Protein AF-A0ABD1QXT4-F1 (afdb_monomer)

Solvent-accessible surface area (backbone atoms only — not comparable to full-atom values): 9266 Å² total; per-residue (Å²): 131,82,79,38,74,64,57,50,49,53,51,50,54,50,51,48,44,50,51,37,53,53,48,50,56,44,33,77,73,66,73,52,59,66,67,61,52,52,51,41,49,52,53,38,49,52,53,46,51,52,52,44,48,49,50,68,78,34,45,72,58,55,56,59,56,61,70,61,93,61,59,70,69,60,54,50,51,51,53,51,49,52,45,51,49,51,51,52,51,45,54,52,52,51,52,52,50,52,51,53,51,51,53,49,51,51,53,52,50,54,50,51,53,53,50,52,53,50,52,51,50,52,49,54,51,50,54,52,52,51,51,52,51,52,53,50,52,54,50,52,51,52,52,50,52,51,51,50,52,53,51,49,52,51,49,52,52,52,57,55,48,54,69,55,61,76,73,74,123

Secondary structure (DSSP, 8-state):
-PPPHHHHHHHHHHHHHHHHHHHHHHHHHHT--HHHHHHHHHHHHHHHHHHHHHHHHTHHHHHHHTT-SS-HHHHHHHHHHHHHHHHHHHHHHHHHHHHHHHHHHHHHHHHHHHHHHHHHHHHHHHHHHHHHHHHHHHHHHHHHHHHHHHHHHHHHHHHHHHHHHTT--

Structure (mmCIF, N/CA/C/O backbone):
data_AF-A0ABD1QXT4-F1
#
_entry.id   AF-A0ABD1QXT4-F1
#
loop_
_atom_site.group_PDB
_atom_site.id
_atom_site.type_symbol
_atom_site.label_atom_id
_atom_site.label_alt_id
_atom_site.label_comp_id
_atom_site.label_asym_id
_atom_site.label_entity_id
_atom_site.label_seq_id
_atom_site.pdbx_PDB_ins_code
_atom_site.Cartn_x
_atom_site.Cartn_y
_atom_site.Cartn_z
_atom_site.occupancy
_atom_site.B_iso_or_equiv
_atom_site.auth_seq_id
_atom_site.auth_comp_id
_atom_site.auth_asym_id
_atom_site.auth_atom_id
_atom_site.pdbx_PDB_model_num
ATOM 1 N N . MET A 1 1 ? -13.304 13.731 36.149 1.00 57.03 1 MET A N 1
ATOM 2 C CA . MET A 1 1 ? -12.421 12.545 36.228 1.00 57.03 1 MET A CA 1
ATOM 3 C C . MET A 1 1 ? -11.559 12.521 34.975 1.00 57.03 1 MET A C 1
ATOM 5 O O . MET A 1 1 ? -12.121 12.763 33.913 1.00 57.03 1 MET A O 1
ATOM 9 N N . PRO A 1 2 ? -10.237 12.299 35.076 1.00 58.69 2 PRO A N 1
ATOM 10 C CA . PRO A 1 2 ? -9.391 12.135 33.894 1.00 58.69 2 PRO A CA 1
ATOM 11 C C . PRO A 1 2 ? -9.843 10.909 33.076 1.00 58.69 2 PRO A C 1
ATOM 13 O O . PRO A 1 2 ? -10.407 9.977 33.661 1.00 58.69 2 PRO A O 1
ATOM 16 N N . PRO A 1 3 ? -9.634 10.899 31.745 1.00 59.91 3 PRO A N 1
ATOM 17 C CA . PRO A 1 3 ? -9.993 9.760 30.906 1.00 59.91 3 PRO A CA 1
ATOM 18 C C . PRO A 1 3 ? -9.276 8.497 31.392 1.00 59.91 3 PRO A C 1
ATOM 20 O O . PRO A 1 3 ? -8.093 8.522 31.737 1.00 59.91 3 PRO A O 1
ATOM 23 N N . THR A 1 4 ? -10.001 7.382 31.449 1.00 73.62 4 THR A N 1
ATOM 24 C CA . THR A 1 4 ? -9.431 6.085 31.825 1.00 73.62 4 THR A CA 1
ATOM 25 C C . THR A 1 4 ? -8.470 5.601 30.738 1.00 73.62 4 THR A C 1
ATOM 27 O O . THR A 1 4 ? -8.617 5.952 29.570 1.00 73.62 4 THR A O 1
ATOM 30 N N . SER A 1 5 ? -7.479 4.778 31.103 1.00 75.69 5 SER A N 1
ATOM 31 C CA . SER A 1 5 ? -6.472 4.249 30.160 1.00 75.69 5 SER A CA 1
ATOM 32 C C . SER A 1 5 ? -7.099 3.601 28.913 1.00 75.69 5 SER A C 1
ATOM 34 O O . SER A 1 5 ? -6.586 3.771 27.811 1.00 75.69 5 SER A O 1
ATOM 36 N N . LEU A 1 6 ? -8.254 2.943 29.070 1.00 72.00 6 LEU A N 1
ATOM 37 C CA . LEU A 1 6 ? -9.027 2.382 27.960 1.00 72.00 6 LEU A CA 1
ATOM 38 C C . LEU A 1 6 ? -9.629 3.470 27.053 1.00 72.00 6 LEU A C 1
ATOM 40 O O . LEU A 1 6 ? -9.560 3.365 25.835 1.00 72.00 6 LEU A O 1
ATOM 44 N N . GLY A 1 7 ? -10.182 4.535 27.641 1.00 71.00 7 GLY A N 1
ATOM 45 C CA . GLY A 1 7 ? -10.677 5.688 26.887 1.00 71.00 7 GLY A CA 1
ATOM 46 C C . GLY A 1 7 ? -9.560 6.380 26.106 1.00 71.00 7 GLY A C 1
ATOM 47 O O . GLY A 1 7 ? -9.755 6.740 24.951 1.00 71.00 7 GLY A O 1
ATOM 48 N N . PHE A 1 8 ? -8.361 6.479 26.689 1.00 76.75 8 PHE A N 1
ATOM 49 C CA . PHE A 1 8 ? -7.168 6.955 25.983 1.00 76.75 8 PHE A CA 1
ATOM 50 C C . PHE A 1 8 ? -6.806 6.054 24.796 1.00 76.75 8 PHE A C 1
ATOM 52 O O . PHE A 1 8 ? -6.465 6.560 23.732 1.00 76.75 8 PHE A O 1
ATOM 59 N N . ALA A 1 9 ? -6.924 4.731 24.945 1.00 77.62 9 ALA A N 1
ATOM 60 C CA . ALA A 1 9 ? -6.664 3.786 23.862 1.00 77.62 9 ALA A CA 1
ATOM 61 C C . ALA A 1 9 ? -7.637 3.980 22.685 1.00 77.62 9 ALA A C 1
ATOM 63 O O . ALA A 1 9 ? -7.190 4.058 21.542 1.00 77.62 9 ALA A O 1
ATOM 64 N N . PHE A 1 10 ? -8.939 4.144 22.949 1.00 75.75 10 PHE A N 1
ATOM 65 C CA . PHE A 1 10 ? -9.927 4.444 21.902 1.00 75.75 10 PHE A CA 1
ATOM 66 C C . PHE A 1 10 ? -9.659 5.771 21.201 1.00 75.75 10 PHE A C 1
ATOM 68 O O . PHE A 1 10 ? -9.734 5.853 19.973 1.00 75.75 10 PHE A O 1
ATOM 75 N N . LEU A 1 11 ? -9.294 6.799 21.967 1.00 78.44 11 LEU A N 1
ATOM 76 C CA . LEU A 1 11 ? -8.970 8.119 21.433 1.00 78.44 11 LEU A CA 1
ATOM 77 C C . LEU A 1 11 ? -7.741 8.048 20.516 1.00 78.44 11 LEU A C 1
ATOM 79 O O . LEU A 1 11 ? -7.765 8.578 19.409 1.00 78.44 11 LEU A O 1
ATOM 83 N N . MET A 1 12 ? -6.706 7.308 20.921 1.00 76.31 12 MET A N 1
ATOM 84 C CA . MET A 1 12 ? -5.510 7.093 20.105 1.00 76.31 12 MET A CA 1
ATOM 85 C C . MET A 1 12 ? -5.809 6.297 18.830 1.00 76.31 12 MET A C 1
ATOM 87 O O . MET A 1 12 ? -5.378 6.707 17.756 1.00 76.31 12 MET A O 1
ATOM 91 N N . VAL A 1 13 ? -6.585 5.209 18.910 1.00 77.62 13 VAL A N 1
ATOM 92 C CA . VAL A 1 13 ? -7.006 4.432 17.726 1.00 77.62 13 VAL A CA 1
ATOM 93 C C . VAL A 1 13 ? -7.815 5.300 16.758 1.00 77.62 13 VAL A C 1
ATOM 95 O O . VAL A 1 13 ? -7.605 5.236 15.545 1.00 77.62 13 VAL A O 1
ATOM 98 N N . SER A 1 14 ? -8.690 6.157 17.284 1.00 78.19 14 SER A N 1
ATOM 99 C CA . SER A 1 14 ? -9.492 7.091 16.488 1.00 78.19 14 SER A CA 1
ATOM 100 C C . SER A 1 14 ? -8.625 8.157 15.817 1.00 78.19 14 SER A C 1
ATOM 102 O O . SER A 1 14 ? -8.755 8.376 14.615 1.00 78.19 14 SER A O 1
ATOM 104 N N . CYS A 1 15 ? -7.686 8.769 16.547 1.00 76.88 15 CYS A N 1
ATOM 105 C CA . CYS A 1 15 ? -6.732 9.735 15.996 1.00 76.88 15 CYS A CA 1
ATOM 106 C C . CYS A 1 15 ? -5.855 9.117 14.903 1.00 76.88 15 CYS A C 1
ATOM 108 O O . CYS A 1 15 ? -5.687 9.717 13.845 1.00 76.88 15 CYS A O 1
ATOM 110 N N . VAL A 1 16 ? -5.334 7.906 15.118 1.00 75.94 16 VAL A N 1
ATOM 111 C CA . VAL A 1 16 ? -4.535 7.185 14.113 1.00 75.94 16 VAL A CA 1
ATOM 112 C C . VAL A 1 16 ? -5.376 6.856 12.879 1.00 75.94 16 VAL A C 1
ATOM 114 O O . VAL A 1 16 ? -4.909 7.041 11.757 1.00 75.94 16 VAL A O 1
ATOM 117 N N . SER A 1 17 ? -6.632 6.439 13.065 1.00 73.62 17 SER A N 1
ATOM 118 C CA . SER A 1 17 ? -7.555 6.167 11.955 1.00 73.62 17 SER A CA 1
ATOM 119 C C . SER A 1 17 ? -7.867 7.435 11.151 1.00 73.62 17 SER A C 1
ATOM 121 O O . SER A 1 17 ? -7.859 7.401 9.922 1.00 73.62 17 SER A O 1
ATOM 123 N N . LEU A 1 18 ? -8.093 8.568 11.825 1.00 75.50 18 LEU A N 1
ATOM 124 C CA . LEU A 1 18 ? -8.322 9.863 11.179 1.00 75.50 18 LEU A CA 1
ATOM 125 C C . LEU A 1 18 ? -7.087 10.340 10.414 1.00 75.50 18 LEU A C 1
ATOM 127 O O . LEU A 1 18 ? -7.212 10.737 9.259 1.00 75.50 18 LEU A O 1
ATOM 131 N N . LEU A 1 19 ? -5.901 10.257 11.020 1.00 73.88 19 LEU A N 1
ATOM 132 C CA . LEU A 1 19 ? -4.640 10.603 10.360 1.00 73.88 19 LEU A CA 1
ATOM 133 C C . LEU A 1 19 ? -4.403 9.736 9.119 1.00 73.88 19 LEU A C 1
ATOM 135 O O . LEU A 1 19 ? -4.032 10.263 8.074 1.00 73.88 19 LEU A O 1
ATOM 139 N N . SER A 1 20 ? -4.679 8.433 9.204 1.00 67.75 20 SER A N 1
ATOM 140 C CA . SER A 1 20 ? -4.584 7.513 8.066 1.00 67.75 20 SER A CA 1
ATOM 141 C C . SER A 1 20 ? -5.534 7.915 6.927 1.00 67.75 20 SER A C 1
ATOM 143 O O . SER A 1 20 ? -5.095 8.046 5.785 1.00 67.75 20 SER A O 1
ATOM 145 N N . SER A 1 21 ? -6.798 8.239 7.231 1.00 68.81 21 SER A N 1
ATOM 146 C CA . SER A 1 21 ? -7.759 8.741 6.233 1.00 68.81 21 SER A CA 1
ATOM 147 C C . SER A 1 21 ? -7.355 10.087 5.623 1.00 68.81 21 SER A C 1
ATOM 149 O O . SER A 1 21 ? -7.465 10.264 4.410 1.00 68.81 21 SER A O 1
ATOM 151 N N . PHE A 1 22 ? -6.867 11.035 6.431 1.00 67.62 22 PHE A N 1
ATOM 152 C CA . PHE A 1 22 ? -6.412 12.340 5.939 1.00 67.62 22 PHE A CA 1
ATOM 153 C C . PHE A 1 22 ? -5.203 12.207 5.014 1.00 67.62 22 PHE A C 1
ATOM 155 O O . PHE A 1 22 ? -5.151 12.880 3.987 1.00 67.62 22 PHE A O 1
ATOM 162 N N . ILE A 1 23 ? -4.260 11.319 5.337 1.00 66.06 23 ILE A N 1
ATOM 163 C CA . ILE A 1 23 ? -3.083 11.062 4.501 1.00 66.06 23 ILE A CA 1
ATOM 164 C C . ILE A 1 23 ? -3.467 10.292 3.234 1.00 66.06 23 ILE A C 1
ATOM 166 O O . ILE A 1 23 ? -2.900 10.570 2.183 1.00 66.06 23 ILE A O 1
ATOM 170 N N . GLY A 1 24 ? -4.450 9.388 3.283 1.00 61.78 24 GLY A N 1
ATOM 171 C CA . GLY A 1 24 ? -5.000 8.751 2.082 1.00 61.78 24 GLY A CA 1
ATOM 172 C C . GLY A 1 24 ? -5.639 9.755 1.124 1.00 61.78 24 GLY A C 1
ATOM 173 O O . GLY A 1 24 ? -5.339 9.753 -0.068 1.00 61.78 24 GLY A O 1
ATOM 174 N N . PHE A 1 25 ? -6.423 10.694 1.656 1.00 61.41 25 PHE A N 1
ATOM 175 C CA . PHE A 1 25 ? -7.003 11.779 0.864 1.00 61.41 25 PHE A CA 1
ATOM 176 C C . PHE A 1 25 ? -5.924 12.722 0.302 1.00 61.41 25 PHE A C 1
ATOM 178 O O . PHE A 1 25 ? -5.954 13.079 -0.874 1.00 61.41 25 PHE A O 1
ATOM 185 N N . TYR A 1 26 ? -4.915 13.069 1.110 1.00 60.12 26 TYR A N 1
ATOM 186 C CA . TYR A 1 26 ? -3.778 13.877 0.660 1.00 60.12 26 TYR A CA 1
ATOM 187 C C . TYR A 1 26 ? -2.910 13.153 -0.369 1.00 60.12 26 TYR A C 1
ATOM 189 O O . TYR A 1 26 ? -2.430 13.784 -1.299 1.00 60.12 26 TYR A O 1
ATOM 197 N N . SER A 1 27 ? -2.736 11.837 -0.258 1.00 56.03 27 SER A N 1
ATOM 198 C CA . SER A 1 27 ? -1.974 11.028 -1.212 1.00 56.03 27 SER A CA 1
ATOM 199 C C . SER A 1 27 ? -2.568 11.069 -2.610 1.00 56.03 27 SER A C 1
ATOM 201 O O . SER A 1 27 ? -1.817 11.130 -3.585 1.00 56.03 27 SER A O 1
ATOM 203 N N . GLN A 1 28 ? -3.895 11.124 -2.690 1.00 57.78 28 GLN A N 1
ATOM 204 C CA . GLN A 1 28 ? -4.623 11.313 -3.934 1.00 57.78 28 GLN A CA 1
ATOM 205 C C . GLN A 1 28 ? -4.454 12.738 -4.502 1.00 57.78 28 GLN A C 1
ATOM 207 O O . GLN A 1 28 ? -4.529 12.913 -5.715 1.00 57.78 28 GLN A O 1
ATOM 212 N N . LEU A 1 29 ? -4.171 13.739 -3.651 1.00 52.66 29 LEU A N 1
ATOM 213 C CA . LEU A 1 29 ? -3.915 15.134 -4.044 1.00 52.66 29 LEU A CA 1
ATOM 214 C C . LEU A 1 29 ? -2.438 15.465 -4.345 1.00 52.66 29 LEU A C 1
ATOM 216 O O . LEU A 1 29 ? -2.188 16.347 -5.161 1.00 52.66 29 LEU A O 1
ATOM 220 N N . THR A 1 30 ? -1.460 14.830 -3.687 1.00 49.97 30 THR A N 1
ATOM 221 C CA . THR A 1 30 ? -0.047 15.275 -3.705 1.00 49.97 30 THR A CA 1
ATOM 222 C C . THR A 1 30 ? 0.970 14.223 -4.152 1.00 49.97 30 THR A C 1
ATOM 224 O O . THR A 1 30 ? 2.169 14.437 -3.994 1.00 49.97 30 THR A O 1
ATOM 227 N N . HIS A 1 31 ? 0.540 13.114 -4.765 1.00 56.44 31 HIS A N 1
ATOM 228 C CA . HIS A 1 31 ? 1.452 12.098 -5.320 1.00 56.44 31 HIS A CA 1
ATOM 229 C C . HIS A 1 31 ? 2.386 11.476 -4.256 1.00 56.44 31 HIS A C 1
ATOM 231 O O . HIS A 1 31 ? 3.547 11.155 -4.522 1.00 5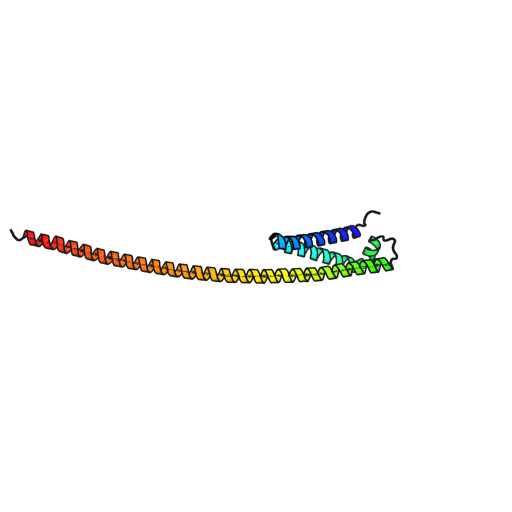6.44 31 HIS A O 1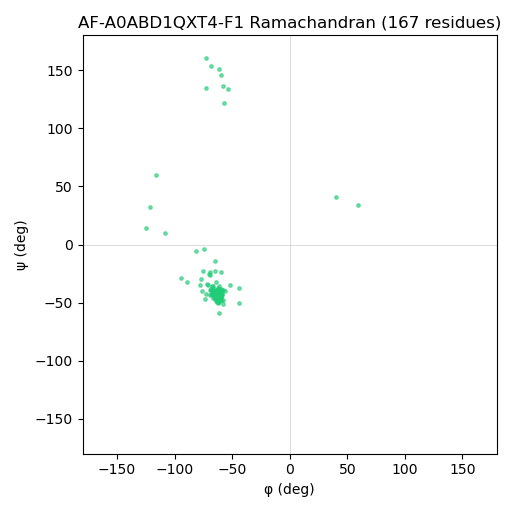
ATOM 237 N N . PHE A 1 32 ? 1.889 11.320 -3.021 1.00 55.34 32 PHE A N 1
ATOM 238 C CA . PHE A 1 32 ? 2.630 10.656 -1.942 1.00 55.34 32 PHE A CA 1
ATOM 239 C C . PHE A 1 32 ? 2.973 9.207 -2.320 1.00 55.34 32 PHE A C 1
ATOM 241 O O . PHE A 1 32 ? 2.190 8.524 -2.979 1.00 55.34 32 PHE A O 1
ATOM 248 N N . CYS A 1 33 ? 4.138 8.730 -1.869 1.00 65.56 33 CYS A N 1
ATOM 249 C CA . CYS A 1 33 ? 4.642 7.394 -2.178 1.00 65.56 33 CYS A CA 1
ATOM 250 C C . CYS A 1 33 ? 3.634 6.316 -1.747 1.00 65.56 33 CYS A C 1
ATOM 252 O O . CYS A 1 33 ? 3.291 6.214 -0.567 1.00 65.56 33 CYS A O 1
ATOM 254 N N . TYR A 1 34 ? 3.193 5.490 -2.701 1.00 72.31 34 TYR A N 1
ATOM 255 C CA . TYR A 1 34 ? 2.283 4.354 -2.505 1.00 72.31 34 TYR A CA 1
ATOM 256 C C . TYR A 1 34 ? 2.633 3.506 -1.267 1.00 72.31 34 TYR A C 1
ATOM 258 O O . TYR A 1 34 ? 1.754 3.086 -0.515 1.00 72.31 34 TYR A O 1
ATOM 266 N N . ILE A 1 35 ? 3.932 3.331 -1.002 1.00 74.44 35 ILE A N 1
ATOM 267 C CA . ILE A 1 35 ? 4.462 2.589 0.149 1.00 74.44 35 ILE A CA 1
ATOM 268 C C . ILE A 1 35 ? 4.041 3.223 1.479 1.00 74.44 35 ILE A C 1
ATOM 270 O O . ILE A 1 35 ? 3.627 2.513 2.395 1.00 74.44 35 ILE A O 1
ATOM 274 N N . THR A 1 36 ? 4.114 4.549 1.604 1.00 76.25 36 THR A N 1
ATOM 275 C CA . THR A 1 36 ? 3.722 5.270 2.823 1.00 76.25 36 THR A CA 1
ATOM 276 C C . THR A 1 36 ? 2.227 5.119 3.087 1.00 76.25 36 THR A C 1
ATOM 278 O O . THR A 1 36 ? 1.827 4.847 4.218 1.00 76.25 36 THR A O 1
ATOM 281 N N . HIS A 1 37 ? 1.407 5.225 2.039 1.00 76.88 37 HIS A N 1
ATOM 282 C CA . HIS A 1 37 ? -0.040 5.045 2.136 1.00 76.88 37 HIS A CA 1
ATOM 283 C C . HIS A 1 37 ? -0.415 3.623 2.582 1.00 76.88 37 HIS A C 1
ATOM 285 O O . HIS A 1 37 ? -1.148 3.451 3.555 1.00 76.88 37 HIS A O 1
ATOM 291 N N . ILE A 1 38 ? 0.161 2.599 1.943 1.00 81.75 38 ILE A N 1
ATOM 292 C CA . ILE A 1 38 ? -0.020 1.191 2.329 1.00 81.75 38 ILE A CA 1
ATOM 293 C C . ILE A 1 38 ? 0.429 0.957 3.779 1.00 81.75 38 ILE A C 1
ATOM 295 O O . ILE A 1 38 ? -0.268 0.290 4.540 1.00 81.75 38 ILE A O 1
ATOM 299 N N . SER A 1 39 ? 1.568 1.528 4.184 1.00 81.00 39 SER A N 1
ATOM 300 C CA . SER A 1 39 ? 2.110 1.359 5.541 1.00 81.00 39 SER A CA 1
ATOM 301 C C . SER A 1 39 ? 1.166 1.924 6.606 1.00 81.00 39 SER A C 1
ATOM 303 O O . SER A 1 39 ? 0.922 1.281 7.626 1.00 81.00 39 SER A O 1
ATOM 305 N N . LEU A 1 40 ? 0.589 3.102 6.357 1.00 80.12 40 LEU A N 1
ATOM 306 C CA . LEU A 1 40 ? -0.387 3.728 7.252 1.00 80.12 40 LEU A CA 1
ATOM 307 C C . LEU A 1 40 ? -1.716 2.969 7.298 1.00 80.12 40 LEU A C 1
ATOM 309 O O . LEU A 1 40 ? -2.303 2.831 8.374 1.00 80.12 40 LEU A O 1
ATOM 313 N N . LEU A 1 41 ? -2.179 2.448 6.159 1.00 83.44 41 LEU A N 1
ATOM 314 C CA . LEU A 1 41 ? -3.360 1.587 6.111 1.00 83.44 41 LEU A CA 1
ATOM 315 C C . LEU A 1 41 ? -3.145 0.306 6.921 1.00 83.44 41 LEU A C 1
ATOM 317 O O . LEU A 1 41 ? -3.998 -0.041 7.732 1.00 83.44 41 LEU A O 1
ATOM 321 N N . LEU A 1 42 ? -1.993 -0.356 6.780 1.00 84.56 42 LEU A N 1
ATOM 322 C CA . LEU A 1 42 ? -1.652 -1.553 7.555 1.00 84.56 42 LEU A CA 1
ATOM 323 C C . LEU A 1 42 ? -1.541 -1.261 9.059 1.00 84.56 42 LEU A C 1
ATOM 325 O O . LEU A 1 42 ? -2.042 -2.033 9.879 1.00 84.56 42 LEU A O 1
ATOM 329 N N . ALA A 1 43 ? -0.932 -0.136 9.440 1.00 85.25 43 ALA A N 1
ATOM 330 C CA . ALA A 1 43 ? -0.847 0.283 10.839 1.00 85.25 43 ALA A CA 1
ATOM 331 C C . ALA A 1 43 ? -2.239 0.551 11.444 1.00 85.25 43 ALA A C 1
ATOM 333 O O . ALA A 1 43 ? -2.547 0.079 12.536 1.00 85.25 43 ALA A O 1
ATOM 334 N N . SER A 1 44 ? -3.110 1.251 10.713 1.00 85.06 44 SER A N 1
ATOM 335 C CA . SER A 1 44 ? -4.505 1.470 11.117 1.00 85.06 44 SER A CA 1
ATOM 336 C C . SER A 1 44 ? -5.273 0.151 11.240 1.00 85.06 44 SER A C 1
ATOM 338 O O . SER A 1 44 ? -5.934 -0.096 12.247 1.00 85.06 44 SER A O 1
ATOM 340 N N . TRP A 1 45 ? -5.146 -0.723 10.243 1.00 87.12 45 TRP A N 1
ATOM 341 C CA . TRP A 1 45 ? -5.841 -2.007 10.185 1.00 87.12 45 TRP A CA 1
ATOM 342 C C . TRP A 1 45 ? -5.439 -2.938 11.334 1.00 87.12 45 TRP A C 1
ATOM 344 O O . TRP A 1 45 ? -6.293 -3.536 11.991 1.00 87.12 45 TRP A O 1
ATOM 354 N N . THR A 1 46 ? -4.141 -3.008 11.643 1.00 86.00 46 THR A N 1
ATOM 355 C CA . THR A 1 46 ? -3.636 -3.775 12.792 1.00 86.00 46 THR A CA 1
ATOM 356 C C . THR A 1 46 ? -4.116 -3.188 14.118 1.00 86.00 46 THR A C 1
ATOM 358 O O . THR A 1 46 ? -4.585 -3.937 14.974 1.00 86.00 46 THR A O 1
ATOM 361 N N . ALA A 1 47 ? -4.089 -1.862 14.284 1.00 86.81 47 ALA A N 1
ATOM 362 C CA . ALA A 1 47 ? -4.606 -1.207 15.485 1.00 86.81 47 ALA A CA 1
ATOM 363 C C . ALA A 1 47 ? -6.107 -1.477 15.701 1.00 86.81 47 ALA A C 1
ATOM 365 O O . ALA A 1 47 ? -6.522 -1.797 16.817 1.00 86.81 47 ALA A O 1
ATOM 366 N N . GLN A 1 48 ? -6.918 -1.408 14.641 1.00 86.62 48 GLN A N 1
ATOM 367 C CA . GLN A 1 48 ? -8.345 -1.734 14.703 1.00 86.62 48 GLN A CA 1
ATOM 368 C C . GLN A 1 48 ? -8.577 -3.203 15.060 1.00 86.62 48 GLN A C 1
ATOM 370 O O . GLN A 1 48 ? -9.407 -3.487 15.922 1.00 86.62 48 GLN A O 1
ATOM 375 N N . LEU A 1 49 ? -7.810 -4.130 14.475 1.00 87.56 49 LEU A N 1
ATOM 376 C CA . LEU A 1 49 ? -7.881 -5.552 14.818 1.00 87.56 49 LEU A CA 1
ATOM 377 C C . LEU A 1 49 ? -7.606 -5.785 16.307 1.00 87.56 49 LEU A C 1
ATOM 379 O O . LEU A 1 49 ? -8.373 -6.478 16.977 1.00 87.56 49 LEU A O 1
ATOM 383 N N . PHE A 1 50 ? -6.547 -5.173 16.845 1.00 85.69 50 PHE A N 1
ATOM 384 C CA . PHE A 1 50 ? -6.237 -5.259 18.272 1.00 85.69 50 PHE A CA 1
ATOM 385 C C . PHE A 1 50 ? -7.330 -4.628 19.144 1.00 85.69 50 PHE A C 1
ATOM 387 O O . PHE A 1 50 ? -7.675 -5.198 20.179 1.00 85.69 50 PHE A O 1
ATOM 394 N N . GLY A 1 51 ? -7.919 -3.505 18.722 1.00 84.94 51 GLY A N 1
ATOM 395 C CA . GLY A 1 51 ? -9.047 -2.874 19.413 1.00 84.94 51 GLY A CA 1
ATOM 396 C C . GLY A 1 51 ? -10.286 -3.773 19.469 1.00 84.94 51 GLY A C 1
ATOM 397 O O . GLY A 1 51 ? -10.870 -3.962 20.537 1.00 84.94 51 GLY A O 1
ATOM 398 N N . ILE A 1 52 ? -10.645 -4.397 18.345 1.00 86.19 52 ILE A N 1
ATOM 399 C CA . ILE A 1 52 ? -11.757 -5.352 18.249 1.00 86.19 52 ILE A CA 1
ATOM 400 C C . ILE A 1 52 ? -11.486 -6.567 19.141 1.00 86.19 52 ILE A C 1
ATOM 402 O O . ILE A 1 52 ? -12.333 -6.936 19.954 1.00 86.19 52 ILE A O 1
ATOM 406 N N . LEU A 1 53 ? -10.292 -7.161 19.054 1.00 83.75 53 LEU A N 1
ATOM 407 C CA . LEU A 1 53 ? -9.905 -8.301 19.887 1.00 83.75 53 LEU A CA 1
ATOM 408 C C . LEU A 1 53 ? -9.951 -7.963 21.378 1.00 83.75 53 LEU A C 1
ATOM 410 O O . LEU A 1 53 ? -10.462 -8.761 22.163 1.00 83.75 53 LEU A O 1
ATOM 414 N N . ALA A 1 54 ? -9.469 -6.789 21.786 1.00 83.31 54 ALA A N 1
ATOM 415 C CA . ALA A 1 54 ? -9.529 -6.346 23.176 1.00 83.31 54 ALA A CA 1
ATOM 416 C C . ALA A 1 54 ? -10.979 -6.198 23.665 1.00 83.31 54 ALA A C 1
ATOM 418 O O . ALA A 1 54 ? -11.309 -6.633 24.771 1.00 83.31 54 ALA A O 1
ATOM 419 N N . LEU A 1 55 ? -11.860 -5.643 22.830 1.00 80.25 55 LEU A N 1
ATOM 420 C CA . LEU A 1 55 ? -13.282 -5.501 23.138 1.00 80.25 55 LEU A CA 1
ATOM 421 C C . LEU A 1 55 ? -14.012 -6.847 23.237 1.00 80.25 55 LEU A C 1
ATOM 423 O O . LEU A 1 55 ? -14.792 -7.040 24.170 1.00 80.25 55 LEU A O 1
ATOM 427 N N . PHE A 1 56 ? -13.729 -7.787 22.333 1.00 78.56 56 PHE A N 1
ATOM 428 C CA . PHE A 1 56 ? -14.356 -9.113 22.328 1.00 78.56 56 PHE A CA 1
ATOM 429 C C . PHE A 1 56 ? -13.835 -10.026 23.441 1.00 78.56 56 PHE A C 1
ATOM 431 O O . PHE A 1 56 ? -14.620 -10.659 24.143 1.00 78.56 56 PHE A O 1
ATOM 438 N N . THR A 1 57 ? -12.515 -10.107 23.623 1.00 77.88 57 THR A N 1
ATOM 439 C CA . THR A 1 57 ? -11.900 -11.053 24.574 1.00 77.88 57 THR A CA 1
ATOM 440 C C . THR A 1 57 ? -12.024 -10.599 26.024 1.00 77.88 57 THR A C 1
ATOM 442 O O . THR A 1 57 ? -12.087 -11.432 26.928 1.00 77.88 57 THR A O 1
ATOM 445 N N . LYS A 1 58 ? -12.074 -9.284 26.268 1.00 75.38 58 LYS A N 1
ATOM 446 C CA . LYS A 1 58 ? -12.102 -8.699 27.614 1.00 75.38 58 LYS A CA 1
ATOM 447 C C . LYS A 1 58 ? -13.338 -7.836 27.870 1.00 75.38 58 LYS A C 1
ATOM 449 O O . LYS A 1 58 ? -13.263 -6.926 28.686 1.00 75.38 58 LYS A O 1
ATOM 454 N N . GLU A 1 59 ? -14.492 -8.156 27.274 1.00 71.75 59 GLU A N 1
ATOM 455 C CA . GLU A 1 59 ? -15.753 -7.384 27.383 1.00 71.75 59 GLU A CA 1
ATOM 456 C C . GLU A 1 59 ? -16.057 -6.925 28.830 1.00 71.75 59 GLU A C 1
ATOM 458 O O . GLU A 1 59 ? -16.256 -5.738 29.084 1.00 71.75 59 GLU A O 1
ATOM 463 N N . LYS A 1 60 ? -16.007 -7.842 29.811 1.00 68.56 60 LYS A N 1
ATOM 464 C CA . LYS A 1 60 ? -16.281 -7.537 31.233 1.00 68.56 60 LYS A CA 1
ATOM 465 C C . LYS A 1 60 ? -15.235 -6.623 31.884 1.00 68.56 60 LYS A C 1
ATOM 467 O O . LYS A 1 60 ? -15.585 -5.797 32.723 1.00 68.56 60 LYS A O 1
ATOM 472 N N . SER A 1 61 ? -13.965 -6.770 31.509 1.00 68.31 61 SER A N 1
ATOM 473 C CA . SER A 1 61 ? -12.870 -5.943 32.032 1.00 68.31 61 SER A CA 1
ATOM 474 C C . SER A 1 61 ? -12.845 -4.563 31.374 1.00 68.31 61 SER A C 1
ATOM 476 O O . SER A 1 61 ? -12.548 -3.577 32.037 1.00 68.31 61 SER A O 1
ATOM 478 N N . SER A 1 62 ? -13.196 -4.477 30.091 1.00 66.38 62 SER A N 1
ATOM 479 C CA . SER A 1 62 ? -13.347 -3.219 29.356 1.00 66.38 62 SER A CA 1
ATOM 480 C C . SER A 1 62 ? -14.501 -2.391 29.928 1.00 66.38 62 SER A C 1
ATOM 482 O O . SER A 1 62 ? -14.344 -1.196 30.173 1.00 66.38 62 SER A O 1
ATOM 484 N N . LEU A 1 63 ? -15.627 -3.040 30.249 1.00 69.44 63 LEU A N 1
ATOM 485 C CA . LEU A 1 63 ? -16.755 -2.417 30.948 1.00 69.44 63 LEU A CA 1
ATOM 486 C C . LEU A 1 63 ? -16.377 -1.912 32.348 1.00 69.44 63 LEU A C 1
ATOM 488 O O . LEU A 1 63 ? -16.751 -0.796 32.707 1.00 69.44 63 LEU A O 1
ATOM 492 N N . SER A 1 64 ? -15.613 -2.686 33.129 1.00 67.50 64 SER A N 1
ATOM 493 C CA . SER A 1 64 ? -15.192 -2.250 34.470 1.00 67.50 64 SER A CA 1
ATOM 494 C C . SER A 1 64 ? -14.158 -1.117 34.423 1.00 67.50 64 SER A C 1
ATOM 496 O O . SER A 1 64 ? -14.212 -0.196 35.240 1.00 67.50 64 SER A O 1
ATOM 498 N N . MET A 1 65 ? -13.261 -1.123 33.430 1.00 69.25 65 MET A N 1
ATOM 499 C CA . MET A 1 65 ? -12.274 -0.062 33.202 1.00 69.25 65 MET A CA 1
ATOM 500 C C . MET A 1 65 ? -12.891 1.256 32.733 1.00 69.25 65 MET A C 1
ATOM 502 O O . MET A 1 65 ? -12.281 2.303 32.952 1.00 69.25 65 MET A O 1
ATOM 506 N N . LEU A 1 66 ? -14.080 1.240 32.121 1.00 65.75 66 LEU A N 1
ATOM 507 C CA . LEU A 1 66 ? -14.773 2.472 31.736 1.00 65.75 66 LEU A CA 1
ATOM 508 C C . LEU A 1 66 ? -15.191 3.310 32.955 1.00 65.75 66 LEU A C 1
ATOM 510 O O . LEU A 1 66 ? -15.383 4.512 32.796 1.00 65.75 66 LEU A O 1
ATOM 514 N N . LYS A 1 67 ? -15.332 2.696 34.149 1.00 66.06 67 LYS A N 1
ATOM 515 C CA . LYS A 1 67 ? -15.837 3.336 35.387 1.00 66.06 67 LYS A CA 1
ATOM 516 C C . LYS A 1 67 ? -17.017 4.286 35.115 1.00 66.06 67 LYS A C 1
ATOM 518 O O . LYS A 1 67 ? -17.084 5.391 35.649 1.00 66.06 67 LYS A O 1
ATOM 523 N N . SER A 1 68 ? -17.923 3.872 34.229 1.00 64.00 68 SER A N 1
ATOM 524 C CA . SER A 1 68 ? -19.044 4.705 33.805 1.00 64.00 68 SER A CA 1
ATOM 525 C C . SER A 1 68 ? -20.076 4.808 34.935 1.00 64.00 68 SER A C 1
ATOM 527 O O . SER A 1 68 ? -20.425 3.775 35.502 1.00 64.00 68 SER A O 1
ATOM 529 N N . PRO A 1 69 ? -20.605 6.006 35.248 1.00 67.81 69 PRO A N 1
ATOM 530 C CA . PRO A 1 69 ? -21.719 6.168 36.184 1.00 67.81 69 PRO A CA 1
ATOM 531 C C . PRO A 1 69 ? -23.077 5.746 35.588 1.00 67.81 69 PRO A C 1
ATOM 533 O O . PRO A 1 69 ? -24.085 5.801 36.284 1.00 67.81 69 PRO A O 1
ATOM 536 N N . ARG A 1 70 ? -23.124 5.370 34.299 1.00 68.25 70 ARG A N 1
ATOM 537 C CA . ARG A 1 70 ? -24.342 4.895 33.621 1.00 68.25 70 ARG A CA 1
ATOM 538 C C . ARG A 1 70 ? -24.747 3.496 34.071 1.00 68.25 70 ARG A C 1
ATOM 540 O O . ARG A 1 70 ? -23.913 2.713 34.524 1.00 68.25 70 ARG A O 1
ATOM 547 N N . ASP A 1 71 ? -26.017 3.173 33.835 1.00 79.94 71 ASP A N 1
ATOM 548 C CA . ASP A 1 71 ? -26.538 1.824 34.019 1.00 79.94 71 ASP A CA 1
ATOM 549 C C . ASP A 1 71 ? -25.692 0.797 33.226 1.00 79.94 71 ASP A C 1
ATOM 551 O O . ASP A 1 71 ? -25.353 1.027 32.054 1.00 79.94 71 ASP A O 1
ATOM 555 N N . PRO A 1 72 ? -25.316 -0.344 33.835 1.00 75.62 72 PRO A N 1
ATOM 556 C CA . PRO A 1 72 ? -24.450 -1.342 33.209 1.00 75.62 72 PRO A CA 1
ATOM 557 C C . PRO A 1 72 ? -25.029 -1.927 31.913 1.00 75.62 72 PRO A C 1
ATOM 559 O O . PRO A 1 72 ? -24.271 -2.401 31.061 1.00 75.62 72 PRO A O 1
ATOM 562 N N . ARG A 1 73 ? -26.355 -1.893 31.730 1.00 78.88 73 ARG A N 1
ATOM 563 C CA . ARG A 1 73 ? -27.023 -2.362 30.513 1.00 78.88 73 ARG A CA 1
ATOM 564 C C . ARG A 1 73 ? -26.800 -1.390 29.353 1.00 78.88 73 ARG A C 1
ATOM 566 O O . ARG A 1 73 ? -26.460 -1.836 28.259 1.00 78.88 73 ARG A O 1
ATOM 573 N N . GLU A 1 74 ? -26.899 -0.084 29.602 1.00 80.19 74 GLU A N 1
ATOM 574 C CA . GLU A 1 74 ? -26.610 0.960 28.607 1.00 80.19 74 GLU A CA 1
ATOM 575 C C . GLU A 1 74 ? -25.130 0.980 28.221 1.00 80.19 74 GLU A C 1
ATOM 577 O O . GLU A 1 74 ? -24.795 1.017 27.037 1.00 80.19 74 GLU A O 1
ATOM 582 N N . ALA A 1 75 ? -24.232 0.882 29.207 1.00 77.12 75 ALA A N 1
ATOM 583 C CA . ALA A 1 75 ? -22.793 0.835 28.956 1.00 77.12 75 ALA A CA 1
ATOM 584 C C . ALA A 1 75 ? -22.407 -0.372 28.084 1.00 77.12 75 ALA A C 1
ATOM 586 O O . ALA A 1 75 ? -21.574 -0.255 27.186 1.00 77.12 75 ALA A O 1
ATOM 587 N N . LYS A 1 76 ? -23.047 -1.528 28.301 1.00 79.69 76 LYS A N 1
ATOM 588 C CA . LYS A 1 76 ? -22.819 -2.728 27.489 1.00 79.69 76 LYS A CA 1
ATOM 589 C C . LYS A 1 76 ? -23.280 -2.549 26.042 1.00 79.69 76 LYS A C 1
ATOM 591 O O . LYS A 1 76 ? -22.571 -2.967 25.130 1.00 79.69 76 LYS A O 1
ATOM 596 N N . VAL A 1 77 ? -24.443 -1.933 25.826 1.00 84.38 77 VAL A N 1
ATOM 597 C CA . VAL A 1 77 ? -24.937 -1.625 24.473 1.00 84.38 77 VAL A CA 1
ATOM 598 C C . VAL A 1 77 ? -23.997 -0.649 23.769 1.00 84.38 77 VAL A C 1
ATOM 600 O O . VAL A 1 77 ? -23.663 -0.875 22.609 1.00 84.38 77 VAL A O 1
ATOM 603 N N . LEU A 1 78 ? -23.506 0.373 24.474 1.00 82.25 78 LEU A N 1
ATOM 604 C CA . LEU A 1 78 ? -22.570 1.350 23.918 1.00 82.25 78 LEU A CA 1
ATOM 605 C C . LEU A 1 78 ? -21.257 0.692 23.462 1.00 82.25 78 LEU A C 1
ATOM 607 O O . LEU A 1 78 ? -20.818 0.913 22.338 1.00 82.25 78 LEU A O 1
ATOM 611 N N . VAL A 1 79 ? -20.678 -0.186 24.289 1.00 80.06 79 VAL A N 1
ATOM 612 C CA . VAL A 1 79 ? -19.451 -0.930 23.947 1.00 80.06 79 VAL A CA 1
ATOM 613 C C . VAL A 1 79 ? -19.673 -1.877 22.761 1.00 80.06 79 VAL A C 1
ATOM 615 O O . VAL A 1 79 ? -18.816 -1.986 21.887 1.00 80.06 79 VAL A O 1
ATOM 618 N N . ARG A 1 80 ? -20.830 -2.550 22.693 1.00 83.44 80 ARG A N 1
ATOM 619 C CA . ARG A 1 80 ? -21.210 -3.401 21.549 1.00 83.44 80 ARG A CA 1
ATOM 620 C C . ARG A 1 80 ? -21.352 -2.592 20.263 1.00 83.44 80 ARG A C 1
ATOM 622 O O . ARG A 1 80 ? -20.916 -3.056 19.215 1.00 83.44 80 ARG A O 1
ATOM 629 N N . LEU A 1 81 ? -21.953 -1.406 20.349 1.00 84.94 81 LEU A N 1
ATOM 630 C CA . LEU A 1 81 ? -22.115 -0.499 19.219 1.00 84.94 81 LEU A CA 1
ATOM 631 C C . LEU A 1 81 ? -20.753 -0.017 18.712 1.00 84.94 81 LEU A C 1
ATOM 633 O O . LEU A 1 81 ? -20.481 -0.128 17.523 1.00 84.94 81 LEU A O 1
ATOM 637 N N . GLU A 1 82 ? -19.880 0.447 19.606 1.00 82.56 82 GLU A N 1
ATOM 638 C CA . GLU A 1 82 ? -18.524 0.883 19.257 1.00 82.56 82 GLU A CA 1
ATOM 639 C C . GLU A 1 82 ? -17.700 -0.258 18.647 1.00 82.56 82 GLU A C 1
ATOM 641 O O . GLU A 1 82 ? -17.052 -0.078 17.618 1.00 82.56 82 GLU A O 1
ATOM 646 N N . CYS A 1 83 ? -17.806 -1.468 19.202 1.00 85.25 83 CYS A N 1
ATOM 647 C CA . CYS A 1 83 ? -17.200 -2.663 18.620 1.00 85.25 83 CYS A CA 1
ATOM 648 C C . CYS A 1 83 ? -17.728 -2.947 17.204 1.00 85.25 83 CYS A C 1
ATOM 650 O O . CYS A 1 83 ? -16.943 -3.204 16.292 1.00 85.25 83 CYS A O 1
ATOM 652 N N . GLY A 1 84 ? -19.046 -2.850 16.999 1.00 86.25 84 GLY A N 1
ATOM 653 C CA . GLY A 1 84 ? -19.670 -3.006 15.686 1.00 86.25 84 GLY A CA 1
ATOM 654 C C . GLY A 1 84 ? -19.194 -1.961 14.674 1.00 86.25 84 GLY A C 1
ATOM 655 O O . GLY A 1 84 ? -18.886 -2.310 13.536 1.00 86.25 84 GLY A O 1
ATOM 656 N N . ILE A 1 85 ? -19.061 -0.700 15.096 1.00 85.94 85 ILE A N 1
ATOM 657 C CA . ILE A 1 85 ? -18.527 0.388 14.264 1.00 85.94 85 ILE A CA 1
ATOM 658 C C . ILE A 1 85 ? -17.072 0.103 13.881 1.00 85.94 85 ILE A C 1
ATOM 660 O O . ILE A 1 85 ? -16.735 0.168 12.700 1.00 85.94 85 ILE A O 1
ATOM 664 N N . LEU A 1 86 ? -16.221 -0.276 14.840 1.00 83.69 86 LEU A N 1
ATOM 665 C CA . LEU A 1 86 ? -14.826 -0.639 14.570 1.00 83.69 86 LEU A CA 1
ATOM 666 C C . LEU A 1 86 ? -14.723 -1.813 13.589 1.00 83.69 86 LEU A C 1
ATOM 668 O O . LEU A 1 86 ? -13.874 -1.802 12.702 1.00 83.69 86 LEU A O 1
ATOM 672 N N . MET A 1 87 ? -15.611 -2.799 13.703 1.00 87.69 87 MET A N 1
ATOM 673 C CA . MET A 1 87 ? -15.644 -3.958 12.811 1.00 87.69 87 MET A CA 1
ATOM 674 C C . MET A 1 87 ? -16.089 -3.583 11.390 1.00 87.69 87 MET A C 1
ATOM 676 O O . MET A 1 87 ? -15.495 -4.049 10.419 1.00 87.69 87 MET A O 1
ATOM 680 N N . ALA A 1 88 ? -17.069 -2.687 11.248 1.00 88.38 88 ALA A N 1
ATOM 681 C CA . ALA A 1 88 ? -17.446 -2.131 9.950 1.00 88.38 88 ALA A CA 1
ATOM 682 C C . ALA A 1 88 ? -16.300 -1.312 9.326 1.00 88.38 88 ALA A C 1
ATOM 684 O O . ALA A 1 88 ? -15.983 -1.497 8.150 1.00 88.38 88 ALA A O 1
ATOM 685 N N . MET A 1 89 ? -15.633 -0.459 10.114 1.00 87.56 89 MET A N 1
ATOM 686 C CA . MET A 1 89 ? -14.455 0.298 9.668 1.00 87.56 89 MET A CA 1
ATOM 687 C C . MET A 1 89 ? -13.328 -0.630 9.204 1.00 87.56 89 MET A C 1
ATOM 689 O O . MET A 1 89 ? -12.744 -0.389 8.150 1.00 87.56 89 MET A O 1
ATOM 693 N N . PHE A 1 90 ? -13.078 -1.717 9.934 1.00 87.00 90 PHE A N 1
ATOM 694 C CA . PHE A 1 90 ? -12.078 -2.724 9.588 1.00 87.00 90 PHE A CA 1
ATOM 695 C C . PHE A 1 90 ? -12.359 -3.385 8.231 1.00 87.00 90 PHE A C 1
ATOM 697 O O . PHE A 1 90 ? -11.458 -3.494 7.399 1.00 87.00 90 PHE A O 1
ATOM 704 N N . VAL A 1 91 ? -13.609 -3.791 7.972 1.00 89.88 91 VAL A N 1
ATOM 705 C CA . VAL A 1 91 ? -14.000 -4.400 6.687 1.00 89.88 91 VAL A CA 1
ATOM 706 C C . VAL A 1 91 ? -13.867 -3.398 5.538 1.00 89.88 91 VAL A C 1
ATOM 708 O O . VAL A 1 91 ? -13.348 -3.745 4.477 1.00 89.88 91 VAL A O 1
ATOM 711 N N . MET A 1 92 ? -14.274 -2.144 5.751 1.00 86.25 92 MET A N 1
ATOM 712 C CA . MET A 1 92 ? -14.123 -1.084 4.749 1.00 86.25 92 MET A CA 1
ATOM 713 C C . MET A 1 92 ? -12.644 -0.808 4.440 1.00 86.25 92 MET A C 1
ATOM 715 O O . MET A 1 92 ? -12.271 -0.742 3.269 1.00 86.25 92 MET A O 1
ATOM 719 N N . GLN A 1 93 ? -11.784 -0.713 5.462 1.00 85.88 93 GLN A N 1
ATOM 720 C CA . GLN A 1 93 ? -10.338 -0.540 5.273 1.00 85.88 93 GLN A CA 1
ATOM 721 C C . GLN A 1 93 ? -9.706 -1.724 4.533 1.00 85.88 93 GLN A C 1
ATOM 723 O O . GLN A 1 93 ? -8.864 -1.512 3.661 1.00 85.88 93 GLN A O 1
ATOM 728 N N . LEU A 1 94 ? -10.144 -2.957 4.809 1.00 87.94 94 LEU A N 1
ATOM 729 C CA . LEU A 1 94 ? -9.691 -4.142 4.078 1.00 87.94 94 LEU A CA 1
ATOM 730 C C . LEU A 1 94 ? -10.060 -4.064 2.587 1.00 87.94 94 LEU A C 1
ATOM 732 O O . LEU A 1 94 ? -9.222 -4.345 1.732 1.00 87.94 94 LEU A O 1
ATOM 736 N N . GLY A 1 95 ? -11.284 -3.636 2.266 1.00 88.31 95 GLY A N 1
ATOM 737 C CA . GLY A 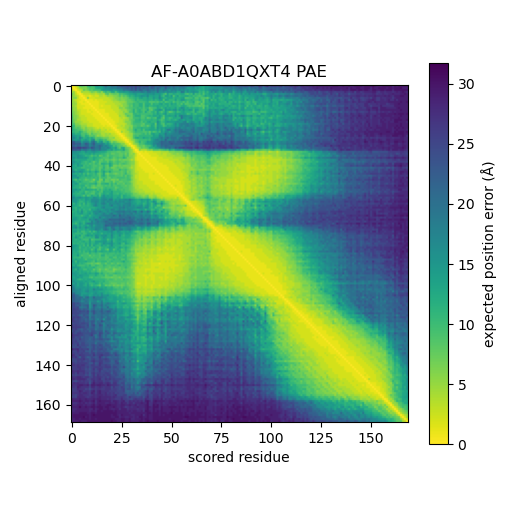1 95 ? -11.718 -3.428 0.883 1.00 88.31 95 GLY A CA 1
ATOM 738 C C . GLY A 1 95 ? -10.868 -2.385 0.150 1.00 88.31 95 GLY A C 1
ATOM 739 O O . GLY A 1 95 ? -10.410 -2.634 -0.966 1.00 88.31 95 GLY A O 1
ATOM 740 N N . VAL A 1 96 ? -10.589 -1.250 0.800 1.00 86.25 96 VAL A N 1
ATOM 741 C CA . VAL A 1 96 ? -9.713 -0.198 0.255 1.00 86.25 96 VAL A CA 1
ATOM 742 C C . VAL A 1 96 ? -8.297 -0.723 0.016 1.00 86.25 96 VAL A C 1
ATOM 744 O O . VAL A 1 96 ? -7.718 -0.446 -1.036 1.00 86.25 96 VAL A O 1
ATOM 747 N N . LEU A 1 97 ? -7.747 -1.506 0.947 1.00 85.75 97 LEU A N 1
ATOM 748 C CA . LEU A 1 97 ? -6.421 -2.106 0.806 1.00 85.75 97 LEU A CA 1
ATOM 749 C C . LEU A 1 97 ? -6.358 -3.044 -0.408 1.00 85.75 97 LEU A C 1
ATOM 751 O O . LEU A 1 97 ? -5.454 -2.914 -1.231 1.00 85.75 97 LEU A O 1
ATOM 755 N N . ILE A 1 98 ? -7.341 -3.941 -0.560 1.00 88.19 98 ILE A N 1
ATOM 756 C CA . ILE A 1 98 ? -7.420 -4.873 -1.697 1.00 88.19 98 ILE A CA 1
ATOM 757 C C . ILE A 1 98 ? -7.504 -4.106 -3.017 1.00 88.19 98 ILE A C 1
ATOM 759 O O . ILE A 1 98 ? -6.752 -4.405 -3.945 1.00 88.19 98 ILE A O 1
ATOM 763 N N . LEU A 1 99 ? -8.383 -3.104 -3.101 1.00 85.44 99 LEU A N 1
ATOM 764 C CA . LEU A 1 99 ? -8.558 -2.311 -4.315 1.00 85.44 99 LEU A CA 1
ATOM 765 C C . LEU A 1 99 ? -7.281 -1.542 -4.671 1.00 85.44 99 LEU A C 1
ATOM 767 O O . LEU A 1 99 ? -6.859 -1.548 -5.823 1.00 85.44 99 LEU A O 1
ATOM 771 N N . THR A 1 100 ? -6.634 -0.935 -3.676 1.00 83.44 100 THR A N 1
ATOM 772 C CA . THR A 1 100 ? -5.375 -0.196 -3.850 1.00 83.44 100 THR A CA 1
ATOM 773 C C . THR A 1 100 ? -4.267 -1.114 -4.372 1.00 83.44 100 THR A C 1
ATOM 775 O O . THR A 1 100 ? -3.585 -0.766 -5.336 1.00 83.44 100 THR A O 1
ATOM 778 N N . CYS A 1 101 ? -4.137 -2.317 -3.805 1.00 83.94 101 CYS A N 1
ATOM 779 C CA . CYS A 1 101 ? -3.196 -3.332 -4.276 1.00 83.94 101 CYS A CA 1
ATOM 780 C C . CYS A 1 101 ? -3.513 -3.810 -5.698 1.00 83.94 101 CYS A C 1
ATOM 782 O O . CYS A 1 101 ? -2.597 -3.957 -6.505 1.00 83.94 101 CYS A O 1
ATOM 784 N N . ALA A 1 102 ? -4.789 -4.035 -6.024 1.00 83.44 102 ALA A N 1
ATOM 785 C CA . ALA A 1 102 ? -5.210 -4.469 -7.353 1.00 83.44 102 ALA A CA 1
ATOM 786 C C . ALA A 1 102 ? -4.920 -3.401 -8.417 1.00 83.44 102 ALA A C 1
ATOM 788 O O . ALA A 1 102 ? -4.335 -3.713 -9.452 1.00 83.44 102 ALA A O 1
ATOM 789 N N . VAL A 1 103 ? -5.266 -2.139 -8.142 1.00 83.12 103 VAL A N 1
ATOM 790 C CA . VAL A 1 103 ? -4.976 -1.007 -9.034 1.00 83.12 103 VAL A CA 1
ATOM 791 C C . VAL A 1 103 ? -3.472 -0.869 -9.241 1.00 83.12 103 VAL A C 1
ATOM 793 O O . VAL A 1 103 ? -3.023 -0.790 -10.379 1.00 83.12 103 VAL A O 1
ATOM 796 N N . HIS A 1 104 ? -2.678 -0.917 -8.169 1.00 83.62 104 HIS A N 1
ATOM 797 C CA . HIS A 1 104 ? -1.226 -0.829 -8.284 1.00 83.62 104 HIS A CA 1
ATOM 798 C C . HIS A 1 104 ? -0.628 -2.006 -9.066 1.00 83.62 104 HIS A C 1
ATOM 800 O O . HIS A 1 104 ? 0.238 -1.797 -9.909 1.00 83.62 104 HIS A O 1
ATOM 806 N N . ALA A 1 105 ? -1.098 -3.236 -8.841 1.00 80.31 105 ALA A N 1
ATOM 807 C CA . ALA A 1 105 ? -0.639 -4.408 -9.585 1.00 80.31 105 ALA A CA 1
ATOM 808 C C . ALA A 1 105 ? -0.975 -4.317 -11.082 1.00 80.31 105 ALA A C 1
ATOM 810 O O . ALA A 1 105 ? -0.127 -4.639 -11.913 1.00 80.31 105 ALA A O 1
ATOM 811 N N . CYS A 1 106 ? -2.177 -3.848 -11.430 1.00 81.81 106 CYS A N 1
ATOM 812 C CA . CYS A 1 106 ? -2.556 -3.589 -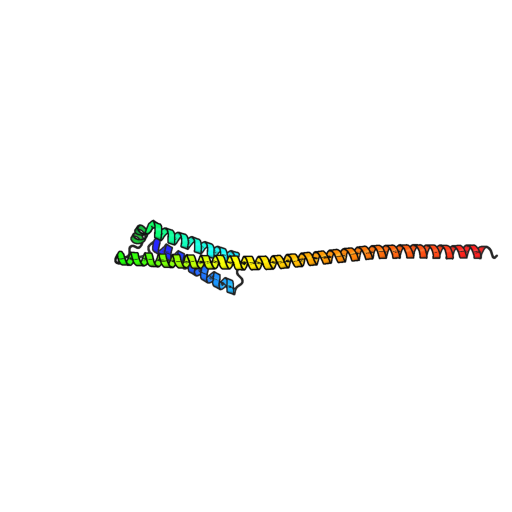12.819 1.00 81.81 106 CYS A CA 1
ATOM 813 C C . CYS A 1 106 ? -1.655 -2.519 -13.447 1.00 81.81 106 CYS A C 1
ATOM 815 O O . CYS A 1 106 ? -1.058 -2.779 -14.486 1.00 81.81 106 CYS A O 1
ATOM 817 N N . SER A 1 107 ? -1.465 -1.378 -12.779 1.00 81.12 107 SER A N 1
ATOM 818 C CA . SER A 1 107 ? -0.603 -0.299 -13.277 1.00 81.12 107 SER A CA 1
ATOM 819 C C . SER A 1 107 ? 0.852 -0.738 -13.464 1.00 81.12 107 SER A C 1
ATOM 821 O O . SER A 1 107 ? 1.470 -0.415 -14.475 1.00 81.12 107 SER A O 1
ATOM 823 N N . VAL A 1 108 ? 1.411 -1.498 -12.515 1.00 77.25 108 VAL A N 1
ATOM 824 C CA . VAL A 1 108 ? 2.781 -2.033 -12.621 1.00 77.25 108 VAL A CA 1
ATOM 825 C C . VAL A 1 108 ? 2.892 -3.037 -13.765 1.00 77.25 108 VAL A C 1
ATOM 827 O O . VAL A 1 108 ? 3.885 -3.033 -14.488 1.00 77.25 108 VAL A O 1
ATOM 830 N N . ARG A 1 109 ? 1.881 -3.890 -13.965 1.00 81.31 109 ARG A N 1
ATOM 831 C CA . ARG A 1 109 ? 1.859 -4.834 -15.088 1.00 81.31 109 ARG A CA 1
ATOM 832 C C . ARG A 1 109 ? 1.848 -4.104 -16.429 1.00 81.31 109 ARG A C 1
ATOM 834 O O . ARG A 1 109 ? 2.601 -4.491 -17.318 1.00 81.31 109 ARG A O 1
ATOM 841 N N . ASP A 1 110 ? 1.036 -3.061 -16.556 1.00 79.69 110 ASP A N 1
ATOM 842 C CA . ASP A 1 110 ? 0.934 -2.276 -17.786 1.00 79.69 110 ASP A CA 1
ATOM 843 C C . ASP A 1 110 ? 2.247 -1.523 -18.066 1.00 79.69 110 ASP A C 1
ATOM 845 O O . ASP A 1 110 ? 2.730 -1.515 -19.197 1.00 79.69 110 ASP A O 1
ATOM 849 N N . TYR A 1 111 ? 2.890 -0.979 -17.026 1.00 76.56 111 TYR A N 1
ATOM 850 C CA . TYR A 1 111 ? 4.218 -0.369 -17.138 1.00 76.56 111 TYR A CA 1
ATOM 851 C C . TYR A 1 111 ? 5.286 -1.379 -17.584 1.00 76.56 111 TYR A C 1
ATOM 853 O O . TYR A 1 111 ? 6.037 -1.110 -18.519 1.00 76.56 111 TYR A O 1
ATOM 861 N N . ASN A 1 112 ? 5.328 -2.563 -16.965 1.00 79.88 112 ASN A N 1
ATOM 862 C CA . ASN A 1 112 ? 6.277 -3.614 -17.334 1.00 79.88 112 ASN A CA 1
ATOM 863 C C . ASN A 1 112 ? 6.071 -4.084 -18.780 1.00 79.88 112 ASN A C 1
ATOM 865 O O . ASN A 1 112 ? 7.045 -4.341 -19.482 1.00 79.88 112 ASN A O 1
ATOM 869 N N . ALA A 1 113 ? 4.823 -4.180 -19.245 1.00 79.69 113 ALA A N 1
ATOM 870 C CA . ALA A 1 113 ? 4.526 -4.540 -20.629 1.00 79.69 113 ALA A CA 1
ATOM 871 C C . ALA A 1 113 ? 5.084 -3.502 -21.621 1.00 79.69 113 ALA A C 1
ATOM 873 O O . ALA A 1 113 ? 5.724 -3.872 -22.605 1.00 79.69 113 ALA A O 1
ATOM 874 N N . LEU A 1 114 ? 4.912 -2.210 -21.324 1.00 76.56 114 LEU A N 1
ATOM 875 C CA . LEU A 1 114 ? 5.472 -1.120 -22.130 1.00 76.56 114 LEU A CA 1
ATOM 876 C C . LEU A 1 114 ? 7.006 -1.098 -22.103 1.00 76.56 114 LEU A C 1
ATOM 878 O O . LEU A 1 114 ? 7.645 -0.821 -23.119 1.00 76.56 114 LEU A O 1
ATOM 882 N N . GLU A 1 115 ? 7.614 -1.395 -20.955 1.00 80.88 115 GLU A N 1
ATOM 883 C CA . GLU A 1 115 ? 9.069 -1.462 -20.826 1.00 80.88 115 GLU A CA 1
ATOM 884 C C . GLU A 1 115 ? 9.664 -2.616 -21.645 1.00 80.88 115 GLU A C 1
ATOM 886 O O . GLU A 1 115 ? 10.648 -2.415 -22.359 1.00 80.88 115 GLU A O 1
ATOM 891 N N . VAL A 1 116 ? 9.017 -3.785 -21.638 1.00 84.56 116 VAL A N 1
ATOM 892 C CA . VAL A 1 116 ? 9.408 -4.926 -22.480 1.00 84.56 116 VAL A CA 1
ATOM 893 C C . VAL A 1 116 ? 9.317 -4.569 -23.967 1.00 84.56 116 VAL A C 1
ATOM 895 O O . VAL A 1 116 ? 10.260 -4.827 -24.715 1.00 84.56 116 VAL A O 1
ATOM 898 N N . GLU A 1 117 ? 8.239 -3.912 -24.406 1.00 83.31 117 GLU A N 1
ATOM 899 C CA . GLU A 1 117 ? 8.085 -3.485 -25.806 1.00 83.31 117 GLU A CA 1
ATOM 900 C C . GLU A 1 117 ? 9.176 -2.484 -26.232 1.00 83.31 117 GLU A C 1
ATOM 902 O O . GLU A 1 117 ? 9.753 -2.581 -27.328 1.00 83.31 117 GLU A O 1
ATOM 907 N N . ARG A 1 118 ? 9.503 -1.530 -25.352 1.00 83.62 118 ARG A N 1
ATOM 908 C CA . ARG A 1 118 ? 10.574 -0.553 -25.579 1.00 83.62 118 ARG A CA 1
ATOM 909 C C . ARG A 1 118 ? 11.925 -1.247 -25.732 1.00 83.62 118 ARG A C 1
ATOM 911 O O . ARG A 1 118 ? 12.682 -0.912 -26.648 1.00 83.62 118 ARG A O 1
ATOM 918 N N . ASP A 1 119 ? 12.223 -2.205 -24.865 1.00 87.19 119 ASP A N 1
ATOM 919 C CA . ASP A 1 119 ? 13.496 -2.920 -24.864 1.00 87.19 119 ASP A CA 1
ATOM 920 C C . ASP A 1 119 ? 13.640 -3.826 -26.098 1.00 87.19 119 ASP A C 1
ATOM 922 O O . ASP A 1 119 ? 14.698 -3.836 -26.739 1.00 87.19 119 ASP A O 1
ATOM 926 N N . GLU A 1 120 ? 12.567 -4.498 -26.527 1.00 88.81 120 GLU A N 1
ATOM 927 C CA . GLU A 1 120 ? 12.551 -5.247 -27.789 1.00 88.81 120 GLU A CA 1
ATOM 928 C C . GLU A 1 120 ? 12.768 -4.342 -29.005 1.00 88.81 120 GLU A C 1
ATOM 930 O O . GLU A 1 120 ? 13.537 -4.669 -29.918 1.00 88.81 120 GLU A O 1
ATOM 935 N N . THR A 1 121 ? 12.121 -3.177 -29.023 1.00 85.88 121 THR A N 1
ATOM 936 C CA . THR A 1 121 ? 12.267 -2.198 -30.105 1.00 85.88 121 THR A CA 1
ATOM 937 C C . THR A 1 121 ? 13.688 -1.639 -30.149 1.00 85.88 121 THR A C 1
ATOM 939 O O . THR A 1 121 ? 14.288 -1.529 -31.225 1.00 85.88 121 THR A O 1
ATO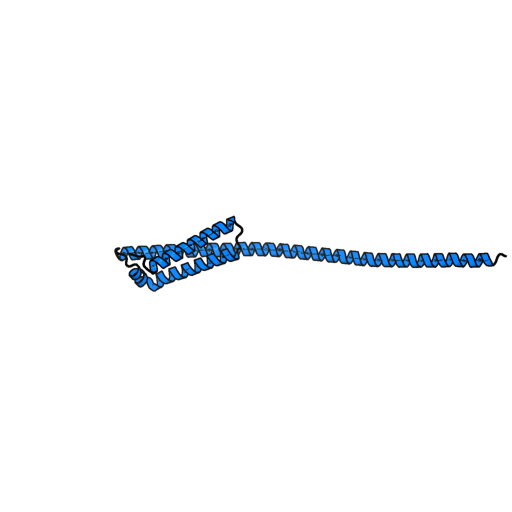M 942 N N . ALA A 1 122 ? 14.273 -1.343 -28.987 1.00 88.75 122 ALA A N 1
ATOM 943 C CA . ALA A 1 122 ? 15.657 -0.907 -28.872 1.00 88.75 122 ALA A CA 1
ATOM 944 C C . ALA A 1 122 ? 16.634 -1.992 -29.348 1.00 88.75 122 ALA A C 1
ATOM 946 O O . ALA A 1 122 ? 17.583 -1.679 -30.071 1.00 88.75 122 ALA A O 1
ATOM 947 N N . LYS A 1 123 ? 16.387 -3.265 -29.016 1.00 91.19 123 LYS A N 1
ATOM 948 C CA . LYS A 1 123 ? 17.188 -4.400 -29.490 1.00 91.19 123 LYS A CA 1
ATOM 949 C C . LYS A 1 123 ? 17.121 -4.545 -31.012 1.00 91.19 123 LYS A C 1
ATOM 951 O O . LYS A 1 123 ? 18.167 -4.539 -31.659 1.00 91.19 123 LYS A O 1
ATOM 956 N N . LYS A 1 124 ? 15.918 -4.545 -31.601 1.00 89.81 124 LYS A N 1
ATOM 957 C CA . LYS A 1 124 ? 15.728 -4.572 -33.066 1.00 89.81 124 LYS A CA 1
ATOM 958 C C . LYS A 1 124 ? 16.441 -3.406 -33.752 1.00 89.81 124 LYS A C 1
ATOM 960 O O . LYS A 1 124 ? 17.035 -3.570 -34.816 1.00 89.81 124 LYS A O 1
ATOM 965 N N . ARG A 1 125 ? 16.406 -2.212 -33.150 1.00 88.62 125 ARG A N 1
ATOM 966 C CA . ARG A 1 125 ? 17.117 -1.038 -33.673 1.00 88.62 125 ARG A CA 1
ATOM 967 C C . ARG A 1 125 ? 18.635 -1.220 -33.614 1.00 88.62 125 ARG A C 1
ATOM 969 O O . ARG A 1 125 ? 19.303 -0.899 -34.593 1.00 88.62 125 ARG A O 1
ATOM 976 N N . ARG A 1 126 ? 19.176 -1.748 -32.511 1.00 89.12 126 ARG A N 1
ATOM 977 C CA . ARG A 1 126 ? 20.614 -2.047 -32.373 1.00 89.12 126 ARG A CA 1
ATOM 978 C C . ARG A 1 126 ? 21.078 -3.067 -33.408 1.00 89.12 126 ARG A C 1
ATOM 980 O O . ARG A 1 126 ? 22.090 -2.832 -34.054 1.00 89.12 126 ARG A O 1
ATOM 987 N N . GLU A 1 127 ? 20.318 -4.138 -33.618 1.00 92.62 127 GLU A N 1
ATOM 988 C CA . GLU A 1 127 ? 20.632 -5.165 -34.621 1.00 92.62 127 GLU A CA 1
ATOM 989 C C . GLU A 1 127 ? 20.663 -4.592 -36.043 1.00 92.62 127 GLU A C 1
ATOM 991 O O . GLU A 1 127 ? 21.575 -4.891 -36.810 1.00 92.62 127 GLU A O 1
ATOM 996 N N . LYS A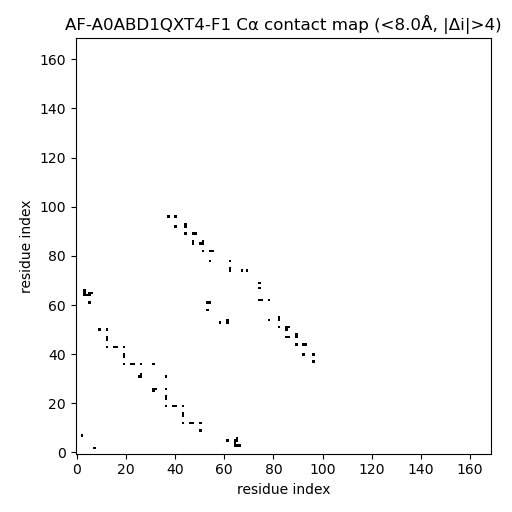 1 128 ? 19.710 -3.715 -36.392 1.00 92.00 128 LYS A N 1
ATOM 997 C CA . LYS A 1 128 ? 19.718 -3.019 -37.689 1.00 92.00 128 LYS A CA 1
ATOM 998 C C . LYS A 1 128 ? 20.946 -2.127 -37.856 1.00 92.00 128 LYS A C 1
ATOM 1000 O O . LYS A 1 128 ? 21.564 -2.152 -38.911 1.00 92.00 128 LYS A O 1
ATOM 1005 N N . ILE A 1 129 ? 21.303 -1.354 -36.830 1.00 91.50 129 ILE A N 1
ATOM 1006 C CA . ILE A 1 129 ? 22.485 -0.480 -36.877 1.00 91.50 129 ILE A CA 1
ATOM 1007 C C . ILE A 1 129 ? 23.762 -1.312 -37.029 1.00 91.50 129 ILE A C 1
ATOM 1009 O O . ILE A 1 129 ? 24.608 -0.955 -37.840 1.00 91.50 129 ILE A O 1
ATOM 1013 N N . ALA A 1 130 ? 23.877 -2.427 -36.304 1.00 91.31 130 ALA A N 1
ATOM 1014 C CA . ALA A 1 130 ? 25.021 -3.328 -36.410 1.00 91.31 130 ALA A CA 1
ATOM 1015 C C . ALA A 1 130 ? 25.163 -3.910 -37.825 1.00 91.31 130 ALA A C 1
ATOM 1017 O O . ALA A 1 130 ? 26.247 -3.843 -38.394 1.00 91.31 130 ALA A O 1
ATOM 1018 N N . ARG A 1 131 ? 24.062 -4.381 -38.430 1.00 92.00 131 ARG A N 1
ATOM 1019 C CA . ARG A 1 131 ? 24.058 -4.862 -39.824 1.00 92.00 131 ARG A CA 1
ATOM 1020 C C . ARG A 1 131 ? 24.481 -3.780 -40.813 1.00 92.00 131 ARG A C 1
ATOM 1022 O O . ARG A 1 131 ? 25.318 -4.028 -41.666 1.00 92.00 131 ARG A O 1
ATOM 1029 N N . VAL A 1 132 ? 23.947 -2.565 -40.670 1.00 92.69 132 VAL A N 1
ATOM 1030 C CA . VAL A 1 132 ? 24.325 -1.434 -41.536 1.00 92.69 132 VAL A CA 1
ATOM 1031 C C . VAL A 1 132 ? 25.805 -1.082 -41.369 1.00 92.69 132 VAL A C 1
ATOM 1033 O O . VAL A 1 132 ? 26.475 -0.769 -42.351 1.00 92.69 132 VAL A O 1
ATOM 1036 N N . GLN A 1 133 ? 26.338 -1.137 -40.145 1.00 89.81 133 GLN A N 1
ATOM 1037 C CA . GLN A 1 133 ? 27.764 -0.918 -39.906 1.00 89.81 133 GLN A CA 1
ATOM 1038 C C . GLN A 1 133 ? 28.621 -1.999 -40.570 1.00 89.81 133 G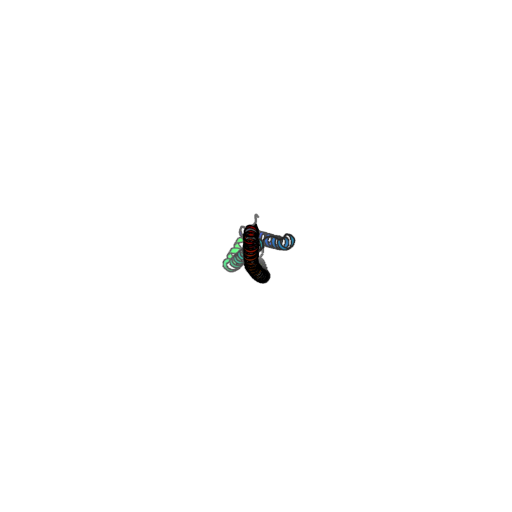LN A C 1
ATOM 1040 O O . GLN A 1 133 ? 29.573 -1.652 -41.266 1.00 89.81 133 GLN A O 1
ATOM 1045 N N . GLU A 1 134 ? 28.263 -3.271 -40.417 1.00 90.88 134 GLU A N 1
ATOM 1046 C CA . GLU A 1 134 ? 28.946 -4.399 -41.055 1.00 90.88 134 GLU A CA 1
ATOM 1047 C C . GLU A 1 134 ? 28.949 -4.262 -42.587 1.00 90.88 134 GLU A C 1
ATOM 1049 O O . GLU A 1 134 ? 30.016 -4.230 -43.201 1.00 90.88 134 GLU A O 1
ATOM 1054 N N . GLU A 1 135 ? 27.781 -4.026 -43.195 1.00 90.44 135 GLU A N 1
ATOM 1055 C CA . GLU A 1 135 ? 27.645 -3.788 -44.639 1.00 90.44 135 GLU A CA 1
ATOM 1056 C C . GLU A 1 135 ? 28.477 -2.582 -45.111 1.00 90.44 135 GLU A C 1
ATOM 1058 O O . GLU A 1 135 ? 29.099 -2.617 -46.177 1.00 90.44 135 GLU A O 1
ATOM 1063 N N . SER A 1 136 ? 28.532 -1.505 -44.318 1.00 88.25 136 SER A N 1
ATOM 1064 C CA . SER A 1 136 ? 29.336 -0.324 -44.650 1.00 88.25 136 SER A CA 1
ATOM 1065 C C . SER A 1 136 ? 30.842 -0.604 -44.607 1.00 88.25 136 SER A C 1
ATOM 1067 O O . SER A 1 136 ? 31.577 -0.112 -45.465 1.00 88.25 136 SER A O 1
ATOM 1069 N N . MET A 1 137 ? 31.304 -1.425 -43.656 1.00 90.94 137 MET A N 1
ATOM 1070 C CA . MET A 1 137 ? 32.706 -1.830 -43.543 1.00 90.94 137 MET A CA 1
ATOM 1071 C C . MET A 1 137 ? 33.113 -2.737 -44.703 1.00 90.94 137 MET A C 1
ATOM 1073 O O . MET A 1 137 ? 34.170 -2.524 -45.298 1.00 90.94 137 MET A O 1
ATOM 1077 N N . GLU A 1 138 ? 32.263 -3.694 -45.078 1.00 92.25 138 GLU A N 1
ATOM 1078 C CA . GLU A 1 138 ? 32.492 -4.534 -46.255 1.00 92.25 138 GLU A CA 1
ATOM 1079 C C . GLU A 1 138 ? 32.558 -3.709 -47.542 1.00 92.25 138 GLU A C 1
ATOM 1081 O O . GLU A 1 138 ? 33.428 -3.924 -48.387 1.00 92.25 138 GLU A O 1
ATOM 1086 N N . ASN A 1 139 ? 31.651 -2.744 -47.706 1.00 92.25 139 ASN A N 1
ATOM 1087 C CA . ASN A 1 139 ? 31.639 -1.887 -48.884 1.00 92.25 139 ASN A CA 1
ATOM 1088 C C . ASN A 1 139 ? 32.880 -0.977 -48.928 1.00 92.25 139 ASN A C 1
ATOM 1090 O O . ASN A 1 139 ? 33.524 -0.853 -49.969 1.00 92.25 139 ASN A O 1
ATOM 1094 N N . ALA A 1 140 ? 33.288 -0.406 -47.790 1.00 91.19 140 ALA A N 1
ATOM 1095 C CA . ALA A 1 140 ? 34.526 0.363 -47.688 1.00 91.19 140 ALA A CA 1
ATOM 1096 C C . ALA A 1 140 ? 35.765 -0.482 -48.041 1.00 91.19 140 ALA A C 1
ATOM 1098 O O . ALA A 1 140 ? 36.639 -0.006 -48.767 1.00 91.19 140 ALA A O 1
ATOM 1099 N N . ALA A 1 141 ? 35.815 -1.743 -47.596 1.00 90.88 141 ALA A N 1
ATOM 1100 C CA . ALA A 1 141 ? 36.881 -2.679 -47.948 1.00 90.88 141 ALA A CA 1
ATOM 1101 C C . ALA A 1 141 ? 36.904 -2.985 -49.457 1.00 90.88 141 ALA A C 1
ATOM 1103 O O . ALA A 1 141 ? 37.964 -2.903 -50.078 1.00 90.88 141 ALA A O 1
ATOM 1104 N N . LYS A 1 142 ? 35.741 -3.238 -50.074 1.00 91.50 142 LYS A N 1
ATOM 1105 C CA . LYS A 1 142 ? 35.617 -3.436 -51.532 1.00 91.50 142 LYS A CA 1
ATOM 1106 C C . LYS A 1 142 ? 36.082 -2.207 -52.319 1.00 91.50 142 LYS A C 1
ATOM 1108 O O . LYS A 1 142 ? 36.810 -2.341 -53.300 1.00 91.50 142 LYS A O 1
ATOM 1113 N N . ILE A 1 143 ? 35.717 -0.998 -51.882 1.00 90.69 143 ILE A N 1
ATOM 1114 C CA . ILE A 1 143 ? 36.169 0.254 -52.512 1.00 90.69 143 ILE A CA 1
ATOM 1115 C C . ILE A 1 143 ? 37.691 0.410 -52.389 1.00 90.69 143 ILE A C 1
ATOM 1117 O O . ILE A 1 143 ? 38.341 0.819 -53.353 1.00 90.69 143 ILE A O 1
ATOM 1121 N N . ALA A 1 144 ? 38.268 0.092 -51.228 1.00 90.81 144 ALA A N 1
ATOM 1122 C CA . ALA A 1 144 ? 39.713 0.140 -51.023 1.00 90.81 144 ALA A CA 1
ATOM 1123 C C . ALA A 1 144 ? 40.452 -0.859 -51.928 1.00 90.81 144 ALA A C 1
ATOM 1125 O O . ALA A 1 144 ? 41.462 -0.498 -52.531 1.00 90.81 144 ALA A O 1
ATOM 1126 N N . GLU A 1 145 ? 39.919 -2.073 -52.091 1.00 90.00 145 GLU A N 1
ATOM 1127 C CA . GLU A 1 145 ? 40.466 -3.085 -52.998 1.00 90.00 145 GLU A CA 1
ATOM 1128 C C . GLU A 1 145 ? 40.442 -2.615 -54.462 1.00 90.00 145 GLU A C 1
ATOM 1130 O O . GLU A 1 145 ? 41.457 -2.697 -55.155 1.00 90.00 145 GLU A O 1
ATOM 1135 N N . ILE A 1 146 ? 39.312 -2.069 -54.931 1.00 90.50 146 ILE A N 1
ATOM 1136 C CA . ILE A 1 146 ? 39.179 -1.544 -56.301 1.00 90.50 146 ILE A CA 1
ATOM 1137 C C . ILE A 1 146 ? 40.159 -0.390 -56.535 1.00 90.50 146 ILE A C 1
ATOM 1139 O O . ILE A 1 146 ? 40.865 -0.382 -57.542 1.00 90.50 146 ILE A O 1
ATOM 1143 N N . LYS A 1 147 ? 40.258 0.556 -55.592 1.00 89.50 147 LYS A N 1
ATOM 1144 C CA . LYS A 1 147 ? 41.217 1.669 -55.684 1.00 89.50 147 LYS A CA 1
ATOM 1145 C C . LYS A 1 147 ? 42.666 1.187 -55.694 1.00 89.50 147 LYS A C 1
ATOM 1147 O O . LYS A 1 147 ? 43.482 1.756 -56.412 1.00 89.50 147 LYS A O 1
ATOM 1152 N N . GLY A 1 148 ? 42.987 0.150 -54.921 1.00 89.06 148 GLY A N 1
ATOM 1153 C CA . GLY A 1 148 ? 44.304 -0.485 -54.940 1.00 89.06 148 GLY A CA 1
ATOM 1154 C C . GLY A 1 148 ? 44.644 -1.049 -56.320 1.00 89.06 148 GLY A C 1
ATOM 1155 O O . GLY A 1 148 ? 45.710 -0.749 -56.852 1.00 89.06 148 GLY A O 1
ATOM 1156 N N . LYS A 1 149 ? 43.707 -1.784 -56.935 1.00 88.50 149 LYS A N 1
ATOM 1157 C CA . LYS A 1 149 ? 43.861 -2.318 -58.300 1.00 88.50 149 LYS A CA 1
ATOM 1158 C C . LYS A 1 149 ? 44.006 -1.209 -59.347 1.00 88.50 149 LYS A C 1
ATOM 1160 O O . LYS A 1 149 ? 44.866 -1.306 -60.213 1.00 88.50 149 LYS A O 1
ATOM 1165 N N . GLU A 1 150 ? 43.228 -0.131 -59.243 1.00 87.50 150 GLU A N 1
ATOM 1166 C CA . GLU A 1 150 ? 43.322 1.016 -60.160 1.00 87.50 150 GLU A CA 1
ATOM 1167 C C . GLU A 1 150 ? 44.675 1.743 -60.047 1.00 87.50 150 GLU A C 1
ATOM 1169 O O . GLU A 1 150 ? 45.255 2.167 -61.050 1.00 87.50 150 GLU A O 1
ATOM 1174 N N . LEU A 1 151 ? 45.198 1.902 -58.826 1.00 86.69 151 LEU A N 1
ATOM 1175 C CA . LEU A 1 151 ? 46.512 2.506 -58.597 1.00 86.69 151 LEU A CA 1
ATOM 1176 C C . LEU A 1 151 ? 47.645 1.631 -59.142 1.00 86.69 151 LEU A C 1
ATOM 1178 O O . LEU A 1 151 ? 48.573 2.169 -59.750 1.00 86.69 151 LEU A O 1
ATOM 1182 N N . ASP A 1 152 ? 47.553 0.313 -58.965 1.00 85.56 152 ASP A N 1
ATOM 1183 C CA . ASP A 1 152 ? 48.506 -0.649 -59.525 1.00 85.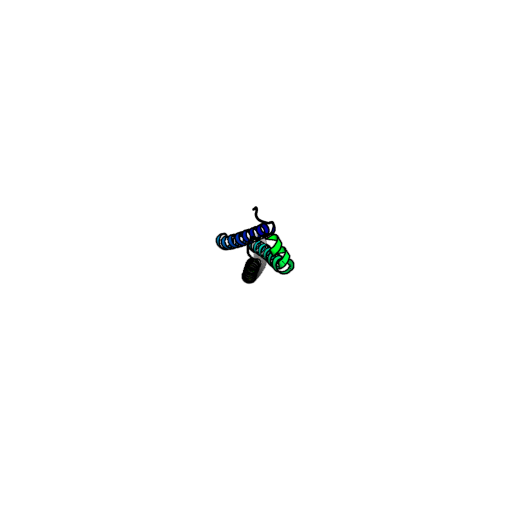56 152 ASP A CA 1
ATOM 1184 C C . ASP A 1 152 ? 48.500 -0.615 -61.063 1.00 85.56 152 ASP A C 1
ATOM 1186 O O . ASP A 1 152 ? 49.550 -0.451 -61.689 1.00 85.56 152 ASP A O 1
ATOM 1190 N N . GLU A 1 153 ? 47.317 -0.624 -61.690 1.00 84.94 153 GLU A N 1
ATOM 1191 C CA . GLU A 1 153 ? 47.186 -0.463 -63.144 1.00 84.94 153 GLU A CA 1
ATOM 1192 C C . GLU A 1 153 ? 47.748 0.877 -63.636 1.00 84.94 153 GLU A C 1
ATOM 1194 O O . GLU A 1 153 ? 48.461 0.917 -64.643 1.00 84.94 153 GLU A O 1
ATOM 1199 N N . LYS A 1 154 ? 47.488 1.984 -62.926 1.00 83.12 154 LYS A N 1
ATOM 1200 C CA . LYS A 1 154 ? 48.058 3.300 -63.260 1.00 83.12 154 LYS A CA 1
ATOM 1201 C C . LYS A 1 154 ? 49.578 3.316 -63.150 1.00 83.12 154 LYS A C 1
ATOM 1203 O O . LYS A 1 154 ? 50.221 3.913 -64.016 1.00 83.12 154 LYS A O 1
ATOM 1208 N N . MET A 1 155 ? 50.164 2.688 -62.129 1.00 78.50 155 MET A N 1
ATOM 1209 C CA . MET A 1 155 ? 51.620 2.549 -62.035 1.00 78.50 155 MET A CA 1
ATOM 1210 C C . MET A 1 155 ? 52.156 1.720 -63.196 1.00 78.50 155 MET A C 1
ATOM 1212 O O . MET A 1 155 ? 53.060 2.173 -63.892 1.00 78.50 155 MET A O 1
ATOM 1216 N N . LYS A 1 156 ? 51.568 0.553 -63.466 1.00 77.44 156 LYS A N 1
ATOM 1217 C CA . LYS A 1 156 ? 51.999 -0.324 -64.556 1.00 77.44 156 LYS A CA 1
ATOM 1218 C C . LYS A 1 156 ? 51.912 0.363 -65.921 1.00 77.44 156 LYS A C 1
ATOM 1220 O O . LYS A 1 156 ? 52.831 0.229 -66.724 1.00 77.44 156 LYS A O 1
ATOM 1225 N N . ASN A 1 157 ? 50.859 1.142 -66.170 1.00 75.62 157 ASN A N 1
ATOM 1226 C CA . ASN A 1 157 ? 50.704 1.909 -67.406 1.00 75.62 157 ASN A CA 1
ATOM 1227 C C . ASN A 1 157 ? 51.716 3.065 -67.500 1.00 75.62 157 ASN A C 1
ATOM 1229 O O . ASN A 1 157 ? 52.347 3.235 -68.539 1.00 75.62 157 ASN A O 1
ATOM 1233 N N . LYS A 1 158 ? 51.945 3.816 -66.409 1.00 71.94 158 LYS A N 1
ATOM 1234 C CA . LYS A 1 158 ? 52.983 4.859 -66.378 1.00 71.94 158 LYS A CA 1
ATOM 1235 C C . LYS A 1 158 ? 54.370 4.260 -66.598 1.00 71.94 158 LYS A C 1
ATOM 1237 O O . LYS A 1 158 ? 55.016 4.603 -67.574 1.00 71.94 158 LYS A O 1
ATOM 1242 N N . TYR A 1 159 ? 54.824 3.327 -65.769 1.00 62.75 159 TYR A N 1
ATOM 1243 C CA . TYR A 1 159 ? 56.165 2.750 -65.911 1.00 62.75 159 TYR A CA 1
ATOM 1244 C C . TYR A 1 159 ? 56.346 1.965 -67.225 1.00 62.75 159 TYR A C 1
ATOM 1246 O O . TYR A 1 159 ? 57.419 2.009 -67.821 1.00 62.75 159 TYR A O 1
ATOM 1254 N N . GLY A 1 160 ? 55.292 1.322 -67.739 1.00 60.00 160 GLY A N 1
ATOM 1255 C CA . GLY A 1 160 ? 55.308 0.653 -69.043 1.00 60.00 160 GLY A CA 1
ATOM 1256 C C . GLY A 1 160 ? 55.384 1.601 -70.249 1.00 60.00 160 GLY A C 1
ATOM 1257 O O . GLY A 1 160 ? 55.896 1.202 -71.294 1.00 60.00 160 GLY A O 1
ATOM 1258 N N . GLN A 1 161 ? 54.910 2.847 -70.126 1.00 57.75 161 GLN A N 1
ATOM 1259 C CA . GLN A 1 161 ? 55.077 3.879 -71.157 1.00 57.75 161 GLN A CA 1
ATOM 1260 C C . GLN A 1 161 ? 56.491 4.466 -71.168 1.00 57.75 161 GLN A C 1
ATOM 1262 O O . GLN A 1 161 ? 57.050 4.643 -72.247 1.00 57.75 161 GLN A O 1
ATOM 1267 N N . TRP A 1 162 ? 57.092 4.694 -69.995 1.00 55.88 162 TRP A N 1
ATOM 1268 C CA . TRP A 1 162 ? 58.467 5.204 -69.889 1.00 55.88 162 TRP A CA 1
ATOM 1269 C C . TRP A 1 162 ? 59.481 4.218 -70.487 1.00 55.88 162 TRP A C 1
ATOM 1271 O O . TRP A 1 162 ? 60.348 4.610 -71.261 1.00 55.88 162 TRP A O 1
ATOM 1281 N N . ALA A 1 163 ? 59.279 2.915 -70.263 1.00 55.03 163 ALA A N 1
ATOM 1282 C CA . ALA A 1 163 ? 60.100 1.868 -70.868 1.00 55.03 163 ALA A CA 1
ATOM 1283 C C . ALA A 1 163 ? 59.987 1.771 -72.404 1.00 55.03 163 ALA A C 1
ATOM 1285 O O . ALA A 1 163 ? 60.807 1.100 -73.016 1.00 55.03 163 ALA A O 1
ATOM 1286 N N . LYS A 1 164 ? 58.986 2.392 -73.049 1.00 51.88 164 LYS A N 1
ATOM 1287 C CA . LYS A 1 164 ? 58.879 2.439 -74.522 1.00 51.88 164 LYS A CA 1
ATOM 1288 C C . LYS A 1 164 ? 59.494 3.698 -75.127 1.00 51.88 164 LYS A C 1
ATOM 1290 O O . LYS A 1 164 ? 59.959 3.638 -76.260 1.00 51.88 164 LYS A O 1
ATOM 1295 N N . THR A 1 165 ? 59.508 4.813 -74.400 1.00 55.16 165 THR A N 1
ATOM 1296 C CA . THR A 1 165 ? 60.112 6.070 -74.867 1.00 55.16 165 THR A CA 1
ATOM 1297 C C . THR A 1 165 ? 61.639 6.061 -74.823 1.00 55.16 165 THR A C 1
ATOM 1299 O O . THR A 1 165 ? 62.254 6.765 -75.613 1.00 55.16 165 THR A O 1
ATOM 1302 N N . ASP A 1 166 ? 62.252 5.21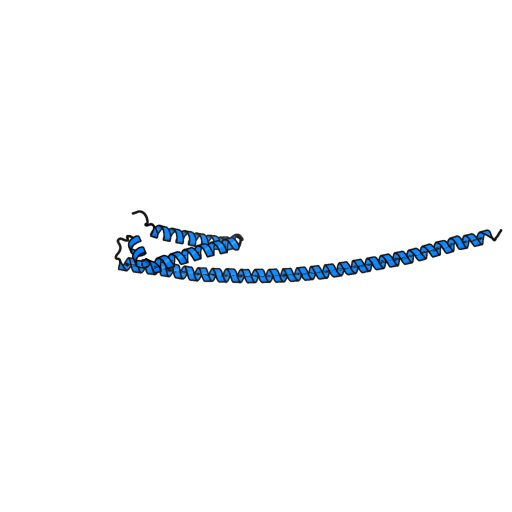2 -73.994 1.00 52.16 166 ASP A N 1
ATOM 1303 C CA . ASP A 1 166 ? 63.717 5.132 -73.869 1.00 52.16 166 ASP A CA 1
ATOM 1304 C C . ASP A 1 166 ? 64.402 4.281 -74.965 1.00 52.16 166 ASP A C 1
ATOM 1306 O O . ASP A 1 166 ? 65.627 4.252 -75.047 1.00 52.16 166 ASP A O 1
ATOM 1310 N N . PHE A 1 167 ? 63.637 3.609 -75.838 1.00 53.72 167 PHE A N 1
ATOM 1311 C CA . PHE A 1 167 ? 64.165 2.810 -76.964 1.00 53.72 167 PHE A CA 1
ATOM 1312 C C . PHE A 1 167 ? 63.936 3.446 -78.344 1.00 53.72 167 PHE A C 1
ATOM 1314 O O . PHE A 1 167 ? 64.156 2.796 -79.365 1.00 53.72 167 PHE A O 1
ATOM 1321 N N . GLN A 1 168 ? 63.498 4.705 -78.397 1.00 47.66 168 GLN A N 1
ATOM 1322 C CA . GLN A 1 168 ? 63.359 5.465 -79.640 1.00 47.66 168 GLN A CA 1
ATOM 1323 C C . GLN A 1 168 ? 64.316 6.665 -79.620 1.00 47.66 168 GLN A C 1
ATOM 1325 O O . GLN A 1 168 ? 63.893 7.818 -79.640 1.00 47.66 168 GLN A O 1
ATOM 1330 N N . GLY A 1 169 ? 65.610 6.356 -79.508 1.00 42.25 169 GLY A N 1
ATOM 1331 C CA . GLY A 1 169 ? 66.733 7.262 -79.758 1.00 42.25 169 GLY A CA 1
ATOM 1332 C C . GLY A 1 169 ? 67.427 6.894 -81.058 1.00 42.25 169 GLY A C 1
ATOM 1333 O O . GLY A 1 169 ? 67.541 5.674 -81.320 1.00 42.25 169 GLY A O 1
#

Radius of gyration: 41.45 Å; Cα contacts (8 Å, |Δi|>4): 52; chains: 1; bounding box: 94×26×116 Å

Organism: NCBI:txid126358

Sequence (169 aa):
MPPTSLGFAFLMVSCVSLLSSFIGFYSQLTHFCYITHISLLLASWTAQLFGILALFTKEKSSLSMLKSPRDPREAKVLVRLECGILMAMFVMQLGVLILTCAVHACSVRDYNALEVERDETAKKRREKIARVQEESMENAAKIAEIKGKELDEKMKNKYGQWAKTDFQG

Foldseek 3Di:
DPFFPLSVLVVVLVVLLVVLVVVVVVCVVPVPDLVVNLVSLVVSLVSLVVNLCCCVVVVVVSLVRRVDPDDSVVSSVVSVVVSVVSVVVNVVSVVVSVVSVVVVVVVVVVVVVVVVVVVVVVVVVVVVVVVVVVVVVVVVVVVVVVVVVVVVVVVCVVVVVVVVVVPPD

Mean predicted aligned error: 14.92 Å

pLDDT: mean 78.16, std 11.37, range [42.25, 92.69]